Protein AF-A0A073J638-F1 (afdb_monomer_lite)

Structure (mmCIF, N/CA/C/O backbone):
data_AF-A0A073J638-F1
#
_entry.id   AF-A0A073J638-F1
#
loop_
_atom_site.group_PDB
_atom_site.id
_atom_site.type_symbol
_atom_site.label_atom_id
_atom_site.label_alt_id
_atom_site.label_comp_id
_atom_site.label_asym_id
_atom_site.label_entity_id
_atom_site.label_seq_id
_atom_site.pdbx_PDB_ins_code
_atom_site.Cartn_x
_atom_site.Cartn_y
_atom_site.Cartn_z
_atom_site.occupancy
_atom_site.B_iso_or_equiv
_atom_site.auth_seq_id
_atom_site.auth_comp_id
_atom_site.auth_asym_id
_atom_site.auth_atom_id
_atom_site.pdbx_PDB_model_num
ATOM 1 N N . MET A 1 1 ? 3.527 -28.652 -12.741 1.00 38.56 1 MET A N 1
ATOM 2 C CA . MET A 1 1 ? 2.971 -27.881 -11.606 1.00 38.56 1 MET A CA 1
ATOM 3 C C . MET A 1 1 ? 4.058 -26.963 -11.053 1.00 38.56 1 MET A C 1
ATOM 5 O O . MET A 1 1 ? 4.828 -27.392 -10.204 1.00 38.56 1 MET A O 1
ATOM 9 N N . ARG A 1 2 ? 4.202 -25.737 -11.576 1.00 43.88 2 ARG A N 1
ATOM 10 C CA . ARG A 1 2 ? 5.111 -24.749 -10.973 1.00 43.88 2 ARG A CA 1
ATOM 11 C C . ARG A 1 2 ? 4.387 -24.148 -9.772 1.00 43.88 2 ARG A C 1
ATOM 13 O O . ARG A 1 2 ? 3.318 -23.575 -9.938 1.00 43.88 2 ARG A O 1
ATOM 20 N N . ARG A 1 3 ? 4.920 -24.359 -8.567 1.00 47.59 3 ARG A N 1
ATOM 21 C CA . ARG A 1 3 ? 4.452 -23.660 -7.367 1.00 47.59 3 ARG A CA 1
ATOM 22 C C . ARG A 1 3 ? 4.804 -22.190 -7.556 1.00 47.59 3 ARG A C 1
ATOM 24 O O . ARG A 1 3 ? 5.969 -21.821 -7.463 1.00 47.59 3 ARG A O 1
ATOM 31 N N . THR A 1 4 ? 3.806 -21.392 -7.892 1.00 53.62 4 THR A N 1
ATOM 32 C CA . THR A 1 4 ? 3.886 -19.943 -8.033 1.00 53.62 4 THR A CA 1
ATOM 33 C C . THR A 1 4 ? 4.164 -19.348 -6.662 1.00 53.62 4 THR A C 1
ATOM 35 O O . THR A 1 4 ? 3.255 -19.127 -5.863 1.00 53.62 4 THR A O 1
ATOM 38 N N . ASN A 1 5 ? 5.440 -19.171 -6.334 1.00 56.91 5 ASN A N 1
ATOM 39 C CA . ASN A 1 5 ? 5.858 -18.691 -5.025 1.00 56.91 5 ASN A CA 1
ATOM 40 C C . ASN A 1 5 ? 5.766 -17.158 -4.997 1.00 56.91 5 ASN A C 1
ATOM 42 O O . ASN A 1 5 ? 6.767 -16.465 -4.920 1.00 56.91 5 ASN A O 1
ATOM 46 N N . THR A 1 6 ? 4.551 -16.624 -5.133 1.00 66.38 6 THR A N 1
ATOM 47 C CA . THR A 1 6 ? 4.288 -15.176 -5.064 1.00 66.38 6 THR A CA 1
ATOM 48 C C . THR A 1 6 ? 4.753 -14.618 -3.719 1.00 66.38 6 THR A C 1
ATOM 50 O O . THR A 1 6 ? 4.172 -14.957 -2.678 1.00 66.38 6 THR A O 1
ATOM 53 N N . ARG A 1 7 ? 5.780 -13.764 -3.737 1.00 79.38 7 ARG A N 1
ATOM 54 C CA . ARG A 1 7 ? 6.371 -13.190 -2.527 1.00 79.38 7 ARG A CA 1
ATOM 55 C C . ARG A 1 7 ? 5.522 -12.037 -1.992 1.00 79.38 7 ARG A C 1
ATOM 57 O O . ARG A 1 7 ? 5.081 -11.167 -2.739 1.00 79.38 7 ARG A O 1
ATOM 64 N N . THR A 1 8 ? 5.283 -12.025 -0.682 1.00 80.62 8 THR A N 1
ATOM 65 C CA . THR A 1 8 ? 4.780 -10.811 -0.014 1.00 80.62 8 THR A CA 1
ATOM 66 C C . THR A 1 8 ? 5.953 -9.850 0.126 1.00 80.62 8 THR A C 1
ATOM 68 O O . THR A 1 8 ? 7.033 -10.287 0.518 1.00 80.62 8 THR A O 1
ATOM 71 N N . GLY A 1 9 ? 5.757 -8.583 -0.233 1.00 75.81 9 GLY A N 1
ATOM 72 C CA . GLY A 1 9 ? 6.763 -7.545 -0.05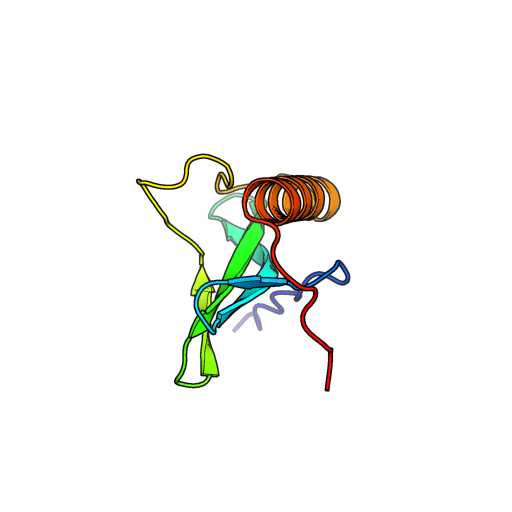0 1.00 75.81 9 GLY A CA 1
ATOM 73 C C . GLY A 1 9 ? 7.186 -7.455 1.413 1.00 75.81 9 GLY A C 1
ATOM 74 O O . GLY A 1 9 ? 6.405 -7.735 2.324 1.00 75.81 9 GLY A O 1
ATOM 75 N N . THR A 1 10 ? 8.446 -7.102 1.609 1.00 79.44 10 THR A N 1
ATOM 76 C CA . THR A 1 10 ? 9.074 -6.868 2.913 1.00 79.44 10 THR A CA 1
ATOM 77 C C . THR A 1 10 ? 8.839 -5.449 3.432 1.00 79.44 10 THR A C 1
ATOM 79 O O . THR A 1 10 ? 9.184 -5.151 4.572 1.00 79.44 10 THR A O 1
ATOM 82 N N . GLY A 1 11 ? 8.256 -4.579 2.602 1.00 82.06 11 GLY A N 1
ATOM 83 C CA . GLY A 1 11 ? 7.906 -3.211 2.957 1.00 82.06 11 GLY A CA 1
ATOM 84 C C . GLY A 1 11 ? 6.719 -3.078 3.920 1.00 82.06 11 GLY A C 1
ATOM 85 O O . GLY A 1 11 ? 6.089 -4.055 4.339 1.00 82.06 11 GLY A O 1
ATOM 86 N N . LYS A 1 12 ? 6.430 -1.825 4.280 1.00 89.38 12 LYS A N 1
ATOM 87 C CA . LYS A 1 12 ? 5.437 -1.463 5.294 1.00 89.38 12 LYS A CA 1
ATOM 88 C C . LYS A 1 12 ? 4.021 -1.834 4.882 1.00 89.38 12 LYS A C 1
ATOM 90 O O . LYS A 1 12 ? 3.637 -1.778 3.710 1.00 89.38 12 LYS A O 1
ATOM 95 N N . ARG A 1 13 ? 3.221 -2.159 5.890 1.00 91.81 13 ARG A N 1
ATOM 96 C CA . ARG A 1 13 ? 1.796 -2.447 5.748 1.00 91.81 13 ARG A CA 1
ATOM 97 C C . ARG A 1 13 ? 0.993 -1.331 6.391 1.00 91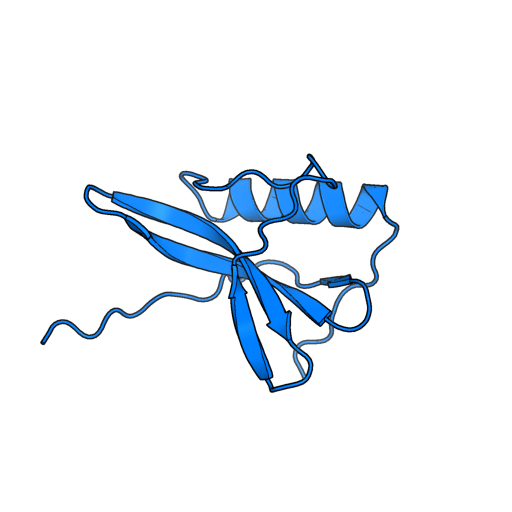.81 13 ARG A C 1
ATOM 99 O O . ARG A 1 13 ? 1.433 -0.743 7.368 1.00 91.81 13 ARG A O 1
ATOM 106 N N . TYR A 1 14 ? -0.198 -1.064 5.875 1.00 91.69 14 TYR A N 1
ATOM 107 C CA . TYR A 1 14 ? -1.045 0.029 6.361 1.00 91.69 14 TYR A CA 1
ATOM 108 C C . TYR A 1 14 ? -2.479 -0.430 6.557 1.00 91.69 14 TYR A C 1
ATOM 110 O O . TYR A 1 14 ? -2.959 -1.280 5.814 1.00 91.69 14 TYR A O 1
ATOM 118 N N . VAL A 1 15 ? -3.200 0.135 7.522 1.00 91.12 15 VAL A N 1
ATOM 119 C CA . VAL A 1 15 ? -4.623 -0.174 7.709 1.00 91.1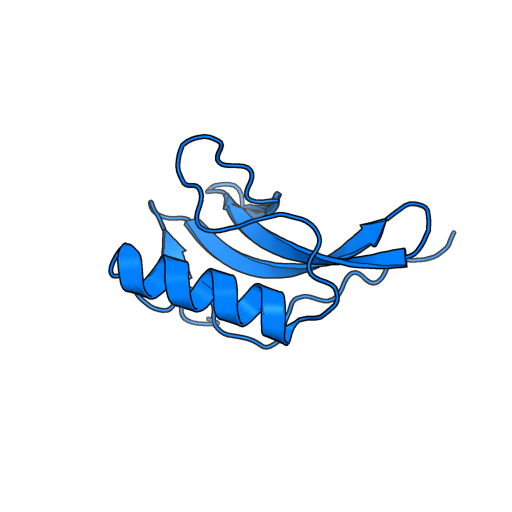2 15 VAL A CA 1
ATOM 120 C C . VAL A 1 15 ? -5.475 0.853 6.977 1.00 91.12 15 VAL A C 1
ATOM 122 O O . VAL A 1 15 ? -5.454 2.038 7.288 1.00 91.12 15 VAL A O 1
ATOM 125 N N . TYR A 1 16 ? -6.302 0.382 6.049 1.00 88.62 16 TYR A N 1
ATOM 126 C CA . TYR A 1 16 ? -7.278 1.196 5.342 1.00 88.62 16 TYR A CA 1
ATOM 127 C C . TYR A 1 16 ? -8.678 0.597 5.431 1.00 88.62 16 TYR A C 1
ATOM 129 O O . TYR A 1 16 ? -8.898 -0.548 5.038 1.00 88.62 16 TYR A O 1
ATOM 137 N N . LYS A 1 17 ? -9.651 1.361 5.950 1.00 86.56 17 LYS A N 1
ATOM 138 C CA . LYS A 1 17 ? -11.059 0.924 6.097 1.00 86.56 17 LYS A CA 1
ATOM 139 C C . LYS A 1 17 ? -11.201 -0.456 6.778 1.00 86.56 17 LYS A C 1
ATOM 141 O O . LYS A 1 17 ? -12.050 -1.265 6.401 1.00 86.56 17 LYS A O 1
ATOM 146 N N . GLY A 1 18 ? -10.352 -0.735 7.773 1.00 85.44 18 GLY A N 1
ATOM 147 C CA . GLY A 1 18 ? -10.320 -2.013 8.497 1.00 85.44 18 GLY A CA 1
ATOM 148 C C . GLY A 1 18 ? -9.710 -3.182 7.713 1.00 85.44 18 GLY A C 1
ATOM 149 O O . GLY A 1 18 ? -10.007 -4.335 8.017 1.00 85.44 18 GLY A O 1
ATOM 150 N N . ARG A 1 19 ? -8.906 -2.899 6.683 1.00 88.62 19 ARG A N 1
ATOM 151 C CA . ARG A 1 19 ? -8.183 -3.878 5.861 1.00 88.62 19 ARG A CA 1
ATOM 152 C C . ARG A 1 19 ? -6.697 -3.555 5.871 1.00 88.62 19 ARG A C 1
ATOM 154 O O . ARG A 1 19 ? -6.334 -2.388 5.765 1.00 88.62 19 ARG A O 1
ATOM 161 N N . THR A 1 20 ? -5.847 -4.571 5.934 1.00 91.00 20 THR A N 1
ATOM 162 C CA . THR A 1 20 ? -4.393 -4.383 5.863 1.00 91.00 20 THR A CA 1
ATOM 163 C C . THR A 1 20 ? -3.946 -4.349 4.412 1.00 91.00 20 THR A C 1
ATOM 165 O O . THR A 1 20 ? -4.082 -5.358 3.721 1.00 91.00 20 THR A O 1
ATOM 168 N N . LEU A 1 21 ? -3.428 -3.210 3.965 1.00 90.38 21 LEU A N 1
ATOM 169 C CA . LEU A 1 21 ? -2.754 -3.002 2.691 1.00 90.38 21 LEU A CA 1
ATOM 170 C C . LEU A 1 21 ? -1.286 -3.409 2.789 1.00 90.38 21 LEU A C 1
ATOM 172 O O . LEU A 1 21 ? -0.625 -3.125 3.785 1.00 90.38 21 LEU A O 1
ATOM 176 N N . PHE A 1 22 ? -0.780 -4.064 1.753 1.00 91.00 22 PHE A N 1
ATOM 177 C CA . PHE A 1 22 ? 0.603 -4.519 1.659 1.00 91.00 22 PHE A CA 1
ATOM 178 C C . PHE A 1 22 ? 1.000 -4.714 0.196 1.00 91.00 22 PHE A C 1
ATOM 180 O O . PHE A 1 22 ? 0.151 -4.943 -0.665 1.00 91.00 22 PHE A O 1
ATOM 187 N N . VAL A 1 23 ? 2.293 -4.672 -0.095 1.00 90.88 23 VAL A N 1
ATOM 188 C CA . VAL A 1 23 ? 2.813 -4.936 -1.438 1.00 90.88 23 VAL A CA 1
ATOM 189 C C . VAL A 1 23 ? 3.013 -6.436 -1.647 1.00 90.88 23 VAL A C 1
ATOM 191 O O . VAL A 1 23 ? 3.424 -7.160 -0.741 1.00 90.88 23 VAL A O 1
ATOM 194 N N . ARG A 1 24 ? 2.719 -6.939 -2.846 1.00 89.38 24 ARG A N 1
ATOM 195 C CA . ARG A 1 24 ? 2.964 -8.335 -3.220 1.00 89.38 24 ARG A CA 1
ATOM 196 C C . ARG A 1 24 ? 3.382 -8.441 -4.677 1.00 89.38 24 ARG A C 1
ATOM 198 O O . ARG A 1 24 ? 2.867 -7.734 -5.544 1.00 89.38 24 ARG A O 1
ATOM 205 N N . GLU A 1 25 ? 4.274 -9.382 -4.918 1.00 89.69 25 GLU A N 1
ATOM 206 C CA . GLU A 1 25 ? 4.662 -9.831 -6.242 1.00 89.69 25 GLU A CA 1
ATOM 207 C C . GLU A 1 25 ? 3.549 -10.679 -6.876 1.00 89.69 25 GLU A C 1
ATOM 209 O O . GLU A 1 25 ? 2.898 -11.498 -6.213 1.00 89.69 25 GLU A O 1
ATOM 214 N N . TYR A 1 26 ? 3.338 -10.504 -8.175 1.00 84.81 26 TYR A N 1
ATOM 215 C CA . TYR A 1 26 ? 2.465 -11.342 -8.980 1.00 84.81 26 TYR A CA 1
ATOM 216 C C . TYR A 1 26 ? 3.044 -11.544 -10.382 1.00 84.81 26 TYR A C 1
ATOM 218 O O . TYR A 1 26 ? 3.707 -10.670 -10.941 1.00 84.81 26 TYR A O 1
ATOM 226 N N . GLU A 1 27 ? 2.794 -12.718 -10.954 1.00 80.69 27 GLU A N 1
ATOM 227 C CA . GLU A 1 27 ? 3.192 -13.009 -12.328 1.00 80.69 27 GLU A CA 1
ATOM 228 C C . GLU A 1 27 ? 2.185 -12.414 -13.315 1.00 80.69 27 GLU A C 1
ATOM 230 O O . GLU A 1 27 ? 0.967 -12.504 -13.143 1.00 80.69 27 GLU A O 1
ATOM 235 N N . THR A 1 28 ? 2.718 -11.828 -14.378 1.00 74.44 28 THR A N 1
ATOM 236 C CA . THR A 1 28 ? 1.987 -11.442 -15.584 1.00 74.44 28 THR A CA 1
ATOM 237 C C . THR A 1 28 ? 2.397 -12.362 -16.731 1.00 74.44 28 THR A C 1
ATOM 239 O O . THR A 1 28 ? 3.360 -13.115 -16.621 1.00 74.44 28 THR A O 1
ATOM 242 N N . VAL A 1 29 ? 1.683 -12.291 -17.858 1.00 76.31 29 VAL A N 1
ATOM 243 C CA . VAL A 1 29 ? 1.902 -13.173 -19.021 1.00 76.31 29 VAL A CA 1
ATOM 244 C C . VAL A 1 29 ? 3.358 -13.166 -19.515 1.00 76.31 29 VAL A C 1
ATOM 246 O O . VAL A 1 29 ? 3.838 -14.196 -19.975 1.00 76.31 29 VAL A O 1
ATOM 249 N N . ASN A 1 30 ? 4.067 -12.038 -19.387 1.00 75.81 30 ASN A N 1
ATOM 250 C CA . ASN A 1 30 ? 5.414 -11.858 -19.940 1.00 75.81 30 ASN A CA 1
ATOM 251 C C . ASN A 1 30 ? 6.473 -11.419 -18.912 1.00 75.81 30 ASN A C 1
ATOM 253 O O . ASN A 1 30 ? 7.627 -11.235 -19.289 1.00 75.81 30 ASN A O 1
ATOM 257 N N . SER A 1 31 ? 6.106 -11.185 -17.646 1.00 78.25 31 SER A N 1
ATOM 258 C CA . SER A 1 31 ? 7.036 -10.656 -16.636 1.00 78.25 31 SER A CA 1
ATOM 259 C C . SER A 1 31 ? 6.512 -10.817 -15.208 1.00 78.25 31 SER A C 1
ATOM 261 O O . SER A 1 31 ? 5.334 -11.102 -14.990 1.00 78.25 31 SER A O 1
ATOM 263 N N . THR A 1 32 ? 7.361 -10.543 -14.229 1.00 82.19 32 THR A N 1
ATOM 264 C CA . THR A 1 32 ? 6.964 -10.387 -12.830 1.00 82.19 32 THR A CA 1
ATOM 265 C C . THR A 1 32 ? 6.684 -8.918 -12.533 1.00 82.19 32 THR A C 1
ATOM 267 O O . THR A 1 32 ? 7.433 -8.041 -12.961 1.00 82.19 32 THR A O 1
ATOM 270 N N . ALA A 1 33 ? 5.602 -8.641 -11.809 1.00 87.56 33 ALA A N 1
ATOM 271 C CA . ALA A 1 33 ? 5.218 -7.293 -11.420 1.00 87.56 33 ALA A CA 1
ATOM 272 C C . ALA A 1 33 ? 4.855 -7.222 -9.935 1.00 87.56 33 ALA A C 1
ATOM 274 O O . ALA A 1 33 ? 4.580 -8.223 -9.275 1.00 87.56 33 ALA A O 1
ATOM 275 N N . TRP A 1 34 ? 4.826 -6.002 -9.418 1.00 88.81 34 TRP A N 1
ATOM 276 C CA . TRP A 1 34 ? 4.470 -5.693 -8.044 1.00 88.81 34 TRP A CA 1
ATOM 277 C C . TRP A 1 34 ? 3.192 -4.867 -8.005 1.00 88.81 34 TRP A C 1
ATOM 279 O O . TRP A 1 34 ? 2.886 -4.081 -8.907 1.00 88.81 34 TRP A O 1
ATOM 289 N N . GLY A 1 35 ? 2.391 -5.087 -6.971 1.00 88.19 35 GLY A N 1
ATOM 290 C CA . GLY A 1 35 ? 1.135 -4.378 -6.783 1.00 88.19 35 GLY A CA 1
ATOM 291 C C . GLY A 1 35 ? 0.724 -4.360 -5.325 1.00 88.19 35 GLY A C 1
ATOM 292 O O . GLY A 1 35 ? 1.224 -5.136 -4.509 1.00 88.19 35 GLY A O 1
ATOM 293 N N . VAL A 1 36 ? -0.209 -3.473 -5.007 1.00 88.69 36 VAL A N 1
ATOM 294 C CA . VAL A 1 36 ? -0.776 -3.381 -3.665 1.00 88.69 36 VAL A CA 1
ATOM 295 C C . VAL A 1 36 ? -1.943 -4.346 -3.546 1.00 88.69 36 VAL A C 1
ATOM 297 O O . VAL A 1 36 ? -2.819 -4.435 -4.407 1.00 88.69 36 VAL A O 1
ATOM 300 N N . TYR A 1 37 ? -1.942 -5.082 -2.452 1.00 90.31 37 TYR A N 1
ATOM 301 C CA . TYR A 1 37 ? -2.957 -6.032 -2.054 1.00 90.31 37 TYR A CA 1
ATOM 302 C C . TYR A 1 37 ? -3.547 -5.601 -0.722 1.00 90.31 37 TYR A C 1
ATOM 304 O O . TYR A 1 37 ? -2.927 -4.866 0.039 1.00 90.31 37 TYR A O 1
ATOM 312 N N . PHE A 1 38 ? -4.742 -6.094 -0.426 1.00 89.69 38 PHE A N 1
ATOM 313 C CA . PHE A 1 38 ? -5.349 -5.990 0.885 1.00 89.69 38 PHE A CA 1
ATOM 314 C C . PHE A 1 38 ? -5.801 -7.352 1.397 1.00 89.69 38 PHE A C 1
ATOM 316 O O . PHE A 1 38 ? -6.145 -8.24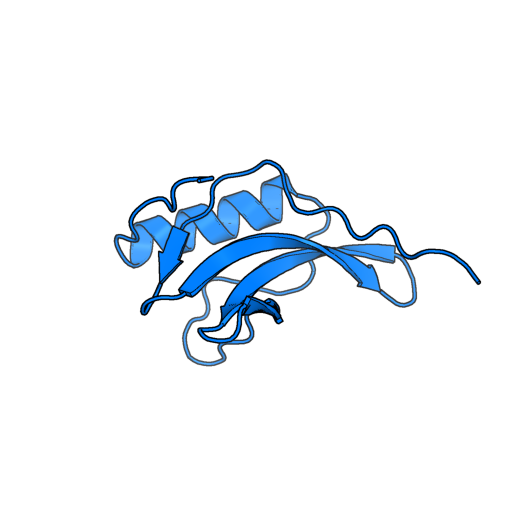5 0.618 1.00 89.69 38 PHE A O 1
ATOM 323 N N . VAL A 1 39 ? -5.834 -7.499 2.718 1.00 88.06 39 VAL A N 1
ATOM 324 C CA . VAL A 1 39 ? -6.526 -8.604 3.387 1.00 88.06 39 VAL A CA 1
ATOM 325 C C . VAL A 1 39 ? -7.954 -8.156 3.686 1.00 88.06 39 VAL A C 1
ATOM 327 O O . VAL A 1 39 ? -8.166 -7.178 4.403 1.00 88.06 39 VAL A O 1
ATOM 330 N N . ASP A 1 40 ? -8.947 -8.827 3.103 1.00 82.94 40 ASP A N 1
ATOM 331 C CA . ASP A 1 40 ? -10.349 -8.571 3.447 1.00 82.94 40 ASP A CA 1
ATOM 332 C C . ASP A 1 40 ? -10.684 -9.121 4.846 1.00 82.94 40 ASP A C 1
ATOM 334 O O . ASP A 1 40 ? -9.947 -9.936 5.397 1.00 82.94 40 ASP A O 1
ATOM 338 N N . LYS A 1 41 ? -11.845 -8.751 5.402 1.00 80.69 41 LYS A N 1
ATOM 339 C CA . LYS A 1 41 ? -12.336 -9.232 6.707 1.00 80.69 41 LYS A CA 1
ATOM 340 C C . LYS A 1 41 ? -12.365 -10.761 6.835 1.00 80.69 41 LYS A C 1
ATOM 342 O O . LYS A 1 41 ? -12.334 -11.283 7.940 1.00 80.69 41 LYS A O 1
ATOM 347 N N . LYS A 1 42 ? -12.431 -11.482 5.710 1.00 83.94 42 LYS A N 1
ATOM 348 C CA . LYS A 1 42 ? -12.389 -12.954 5.648 1.00 83.94 42 LYS A CA 1
ATOM 349 C C . LYS A 1 42 ? -10.970 -13.549 5.618 1.00 83.94 42 LYS A C 1
ATOM 351 O O . LYS A 1 42 ? -10.832 -14.744 5.385 1.00 83.94 42 LYS A O 1
ATOM 356 N N . GLY A 1 43 ? -9.920 -12.738 5.758 1.00 81.00 43 GLY A N 1
ATOM 357 C CA . GLY A 1 43 ? -8.522 -13.180 5.647 1.00 81.00 43 GLY A CA 1
ATOM 358 C C . GLY A 1 43 ? -8.042 -13.400 4.206 1.00 81.00 43 GLY A C 1
ATOM 359 O O . GLY A 1 43 ? -6.925 -13.862 3.978 1.00 81.00 43 GLY A O 1
ATOM 360 N N . ILE A 1 44 ? -8.868 -13.074 3.207 1.00 82.94 44 ILE A N 1
ATOM 361 C CA . ILE A 1 44 ? -8.555 -13.316 1.795 1.00 82.94 44 ILE A CA 1
ATOM 362 C C . ILE A 1 44 ? -7.729 -12.152 1.243 1.00 82.94 44 ILE A C 1
ATOM 364 O O . ILE A 1 44 ? -8.164 -11.001 1.288 1.00 82.94 44 ILE A O 1
ATOM 368 N N . LYS A 1 45 ? -6.564 -12.469 0.668 1.00 86.75 45 LYS A N 1
ATOM 369 C CA . LYS A 1 45 ? -5.674 -11.514 -0.006 1.00 86.75 45 LYS A CA 1
ATOM 370 C C . LYS A 1 45 ? -6.215 -11.178 -1.398 1.00 86.75 45 LYS A C 1
ATOM 372 O O . LYS A 1 45 ? -6.354 -12.077 -2.227 1.00 86.75 45 LYS A O 1
ATOM 377 N N . ARG A 1 46 ? -6.494 -9.905 -1.681 1.00 84.88 46 ARG A N 1
ATOM 378 C CA . ARG A 1 46 ? -6.995 -9.432 -2.985 1.00 84.88 46 ARG A CA 1
ATOM 379 C C . ARG A 1 46 ? -6.195 -8.229 -3.458 1.00 84.88 46 ARG A C 1
ATOM 381 O O . ARG A 1 46 ? -5.748 -7.439 -2.638 1.00 84.88 46 ARG A O 1
ATOM 388 N N . MET A 1 47 ? -6.020 -8.096 -4.766 1.00 83.06 47 MET A N 1
ATOM 389 C CA . MET A 1 47 ? -5.379 -6.919 -5.346 1.00 83.06 47 MET A CA 1
ATOM 390 C C . MET A 1 47 ? -6.256 -5.686 -5.109 1.00 83.06 47 MET A C 1
ATOM 392 O O . MET A 1 47 ? -7.484 -5.755 -5.229 1.00 83.06 47 MET A O 1
ATOM 396 N N . TYR A 1 48 ? -5.633 -4.572 -4.740 1.00 80.31 48 TYR A N 1
ATOM 397 C CA . TYR A 1 48 ? -6.322 -3.306 -4.560 1.00 80.31 48 TYR A CA 1
ATOM 398 C C . TYR A 1 48 ? -6.618 -2.699 -5.932 1.00 80.31 48 TYR A C 1
ATOM 400 O O . TYR A 1 48 ? -5.711 -2.326 -6.665 1.00 80.31 48 TYR A O 1
ATOM 408 N N . MET A 1 49 ? -7.898 -2.644 -6.293 1.00 69.69 49 MET A N 1
ATOM 409 C CA . MET A 1 49 ? -8.368 -2.085 -7.560 1.00 69.69 49 MET A CA 1
ATOM 410 C C . MET A 1 49 ? -9.437 -1.044 -7.237 1.00 69.69 49 MET A C 1
ATOM 412 O O . MET A 1 49 ? -10.629 -1.351 -7.241 1.00 69.69 49 MET A O 1
ATOM 416 N N . SER A 1 50 ? -9.021 0.169 -6.873 1.00 66.19 50 SER A N 1
ATOM 417 C CA . SER A 1 50 ? -9.955 1.276 -6.659 1.00 66.19 50 SER A CA 1
ATOM 418 C C . SER A 1 50 ? -9.914 2.215 -7.857 1.00 66.19 50 SER A C 1
ATOM 420 O O . SER A 1 50 ? -8.872 2.775 -8.171 1.00 66.19 50 SER A O 1
ATOM 422 N N . HIS A 1 51 ? -11.054 2.389 -8.529 1.00 60.38 51 HIS A N 1
ATOM 423 C CA . HIS A 1 51 ? -11.207 3.395 -9.590 1.00 60.38 51 HIS A CA 1
ATOM 424 C C . HI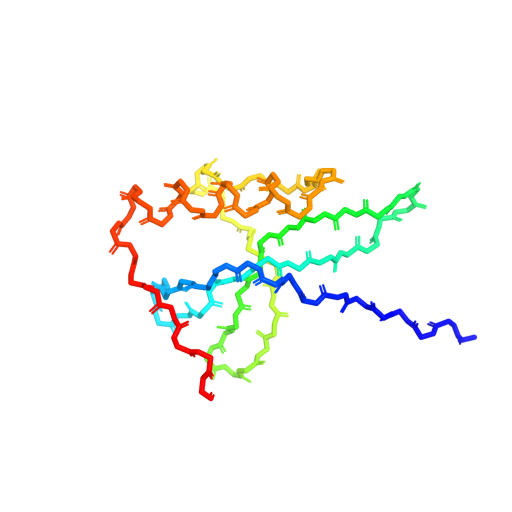S A 1 51 ? -11.360 4.816 -9.031 1.00 60.38 51 HIS A C 1
ATOM 426 O O . HIS A 1 51 ? -11.149 5.788 -9.747 1.00 60.38 51 HIS A O 1
ATOM 432 N N . THR A 1 52 ? -11.753 4.943 -7.763 1.00 59.75 52 THR A N 1
ATOM 433 C CA . THR A 1 52 ? -12.024 6.229 -7.107 1.00 59.75 52 THR A CA 1
ATOM 434 C C . THR A 1 52 ? -10.810 6.810 -6.392 1.00 59.75 52 THR A C 1
ATOM 436 O O . THR A 1 52 ? -10.838 7.965 -5.983 1.00 59.75 52 THR A O 1
ATOM 439 N N . GLU A 1 53 ? -9.759 6.015 -6.199 1.00 63.59 53 GLU A N 1
ATOM 440 C CA . GLU A 1 53 ? -8.596 6.378 -5.391 1.00 63.59 53 GLU A CA 1
ATOM 441 C C . GLU A 1 53 ? -7.338 6.206 -6.248 1.00 63.59 53 GLU A C 1
ATOM 443 O O . GLU A 1 53 ? -6.728 5.137 -6.252 1.00 63.59 53 GLU A O 1
ATOM 448 N N . PRO A 1 54 ? -6.976 7.242 -7.022 1.00 55.03 54 PRO A N 1
ATOM 449 C 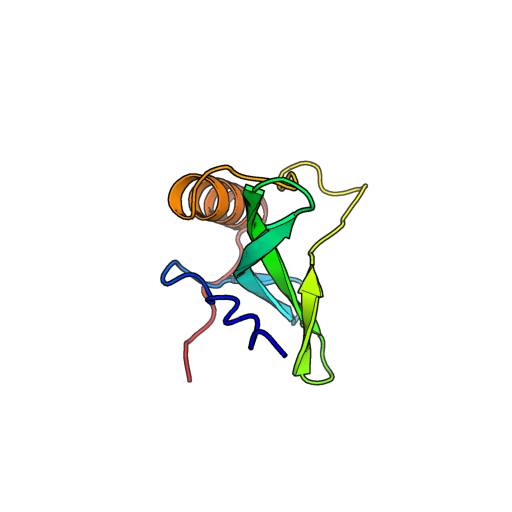CA . PRO A 1 54 ? -6.044 7.134 -8.146 1.00 55.03 54 PRO A CA 1
ATOM 450 C C . PRO A 1 54 ? -4.571 6.943 -7.752 1.00 55.03 54 PRO A C 1
ATOM 452 O O . PRO A 1 54 ? -3.717 6.871 -8.629 1.00 55.03 54 PRO A O 1
ATOM 455 N N . ALA A 1 55 ? -4.242 6.881 -6.459 1.00 61.09 55 ALA A N 1
ATOM 456 C CA . ALA A 1 55 ? -2.853 6.922 -6.000 1.00 61.09 55 ALA A CA 1
ATOM 457 C C . ALA A 1 55 ? -2.075 5.615 -6.226 1.00 61.09 55 ALA A C 1
ATOM 459 O O . ALA A 1 55 ? -0.847 5.632 -6.231 1.00 61.09 55 ALA A O 1
ATOM 460 N N . ILE A 1 56 ? -2.768 4.486 -6.397 1.00 68.19 56 ILE A N 1
ATOM 461 C CA . ILE A 1 56 ? -2.134 3.175 -6.530 1.00 68.19 56 ILE A CA 1
ATOM 462 C C . ILE A 1 56 ? -2.451 2.607 -7.910 1.00 68.19 56 ILE A C 1
ATOM 464 O O . ILE A 1 56 ? -3.569 2.168 -8.179 1.00 68.19 56 ILE A O 1
ATOM 468 N N . THR A 1 57 ? -1.453 2.609 -8.788 1.00 66.62 57 THR A N 1
ATOM 469 C CA . THR A 1 57 ? -1.517 1.959 -10.096 1.00 66.62 57 THR A CA 1
ATOM 470 C C . THR A 1 57 ? -1.143 0.480 -9.975 1.00 66.62 57 THR A C 1
ATOM 472 O O . THR A 1 57 ? -0.565 0.031 -8.988 1.00 66.62 57 THR A O 1
ATOM 475 N N . LEU A 1 58 ? -1.526 -0.329 -10.961 1.00 67.88 58 LEU A N 1
ATOM 476 C CA . LEU A 1 58 ? -1.121 -1.733 -11.025 1.00 67.88 58 LEU A CA 1
ATOM 477 C C . LEU A 1 58 ? 0.128 -1.869 -11.895 1.00 67.88 58 LEU A C 1
ATOM 479 O O . LEU A 1 58 ? 0.254 -1.173 -12.899 1.00 67.88 58 LEU A O 1
ATOM 483 N N . GLY A 1 59 ? 1.002 -2.821 -11.560 1.00 69.94 59 GLY A N 1
ATOM 484 C CA . GLY A 1 59 ? 2.074 -3.238 -12.471 1.00 69.94 59 GLY A CA 1
ATOM 485 C C . GLY A 1 59 ? 3.389 -2.497 -12.276 1.00 69.94 59 GLY A C 1
ATOM 486 O O . GLY A 1 59 ? 4.039 -2.119 -13.247 1.00 69.94 59 GLY A O 1
ATOM 487 N N . TYR A 1 60 ? 3.802 -2.303 -11.026 1.00 80.94 60 TYR A N 1
ATOM 488 C CA . TYR A 1 60 ? 5.113 -1.743 -10.732 1.00 80.94 60 TYR A CA 1
ATOM 489 C C . TYR A 1 60 ? 6.215 -2.737 -11.104 1.00 80.94 60 TYR A C 1
ATOM 491 O O . TYR A 1 60 ? 6.119 -3.931 -10.819 1.00 80.94 60 TYR A O 1
ATOM 499 N N . GLN A 1 61 ? 7.282 -2.232 -11.720 1.00 82.69 61 GLN A N 1
ATOM 500 C CA . GLN A 1 61 ? 8.428 -3.051 -12.126 1.00 82.69 61 GLN A CA 1
ATOM 501 C C . GLN A 1 61 ? 9.283 -3.525 -10.937 1.00 82.69 61 GLN A C 1
ATOM 503 O O . GLN A 1 61 ? 10.033 -4.486 -11.076 1.00 82.69 61 GLN A O 1
ATOM 508 N N . SER A 1 62 ? 9.164 -2.885 -9.768 1.00 86.81 62 SER A N 1
ATOM 509 C CA . SER A 1 62 ? 9.910 -3.224 -8.553 1.00 86.81 62 SER A CA 1
ATOM 510 C C . SER A 1 62 ? 9.045 -3.118 -7.295 1.00 86.81 62 SER A C 1
ATOM 512 O O . SER A 1 62 ? 8.061 -2.372 -7.260 1.00 86.81 62 SER A O 1
ATOM 514 N N . GLU A 1 63 ? 9.443 -3.855 -6.253 1.00 90.00 63 GLU A N 1
ATOM 515 C CA . GLU A 1 63 ? 8.844 -3.783 -4.915 1.00 90.00 63 GLU A CA 1
ATOM 516 C C . GLU A 1 63 ? 8.921 -2.362 -4.352 1.00 90.00 63 GLU A C 1
ATOM 518 O O . GLU A 1 63 ? 7.920 -1.851 -3.863 1.00 90.00 63 GLU A O 1
ATOM 523 N N . GLU A 1 64 ? 10.078 -1.706 -4.482 1.00 89.56 64 GLU A N 1
ATOM 524 C CA . GLU A 1 64 ? 10.306 -0.342 -3.991 1.00 89.56 64 GLU A CA 1
ATOM 525 C C . GLU A 1 64 ? 9.328 0.661 -4.602 1.00 89.56 64 GLU A C 1
ATOM 527 O O . GLU A 1 64 ? 8.752 1.468 -3.879 1.00 89.56 64 GLU A O 1
ATOM 532 N N . ASN A 1 65 ? 9.067 0.576 -5.911 1.00 88.62 65 ASN A N 1
ATOM 533 C CA . ASN A 1 65 ? 8.120 1.476 -6.572 1.00 88.62 65 ASN A CA 1
ATOM 534 C C . ASN A 1 65 ? 6.682 1.238 -6.092 1.00 88.62 65 ASN A C 1
ATOM 536 O O . ASN A 1 65 ? 5.933 2.192 -5.880 1.00 88.62 65 ASN A O 1
ATOM 540 N N . ALA A 1 66 ? 6.300 -0.027 -5.893 1.00 88.62 66 ALA A N 1
ATOM 541 C CA . ALA A 1 66 ? 4.993 -0.369 -5.341 1.00 88.62 66 ALA A CA 1
ATOM 542 C C . ALA A 1 66 ? 4.850 0.091 -3.884 1.00 88.62 66 ALA A C 1
ATOM 544 O O . ALA A 1 66 ? 3.785 0.570 -3.494 1.00 88.62 66 ALA A O 1
ATOM 545 N N . GLN A 1 67 ? 5.917 -0.035 -3.092 1.00 90.62 67 GLN A N 1
ATOM 546 C CA . GLN A 1 67 ? 5.934 0.394 -1.700 1.00 90.62 67 GLN A CA 1
ATOM 547 C C . GLN A 1 67 ? 5.880 1.911 -1.600 1.00 90.62 67 GLN A C 1
ATOM 549 O O . GLN A 1 67 ? 5.066 2.429 -0.852 1.00 90.62 67 GLN A O 1
ATOM 554 N N . TYR A 1 68 ? 6.652 2.626 -2.416 1.00 89.69 68 TYR A N 1
ATOM 555 C CA . TYR A 1 68 ? 6.606 4.081 -2.475 1.00 89.69 68 TYR A CA 1
ATOM 556 C C . TYR A 1 68 ? 5.196 4.590 -2.799 1.00 89.69 68 TYR A C 1
ATOM 558 O O . TYR A 1 68 ? 4.698 5.495 -2.136 1.00 89.69 68 TYR A O 1
ATOM 566 N N . ALA A 1 69 ? 4.510 3.982 -3.771 1.00 88.00 69 ALA A N 1
ATOM 567 C CA . ALA A 1 69 ? 3.130 4.349 -4.081 1.00 88.00 69 ALA A CA 1
ATOM 568 C C . ALA A 1 69 ? 2.164 4.056 -2.920 1.00 88.00 69 ALA A C 1
ATOM 570 O O . ALA A 1 69 ? 1.280 4.865 -2.629 1.00 88.00 69 ALA A O 1
ATOM 571 N N . LEU A 1 70 ? 2.346 2.925 -2.231 1.00 89.25 70 LEU A N 1
ATOM 572 C CA . LEU A 1 70 ? 1.579 2.598 -1.032 1.00 89.25 70 LEU A CA 1
ATOM 573 C C . LEU A 1 70 ? 1.847 3.598 0.105 1.00 89.25 70 LEU A C 1
ATOM 575 O O . LEU A 1 70 ? 0.898 4.034 0.749 1.00 89.25 70 LEU A O 1
ATOM 579 N N . ASP A 1 71 ? 3.095 4.010 0.312 1.00 90.31 71 ASP A N 1
ATOM 580 C CA . ASP A 1 71 ? 3.493 4.985 1.330 1.00 90.31 71 ASP A CA 1
ATOM 581 C C . ASP A 1 71 ? 2.909 6.375 1.023 1.00 90.31 71 ASP A C 1
ATOM 583 O O . ASP A 1 71 ? 2.403 7.049 1.919 1.00 90.31 71 ASP A O 1
ATOM 587 N N . GLN A 1 72 ? 2.911 6.796 -0.249 1.00 89.31 72 GLN A N 1
ATOM 588 C CA . GLN A 1 72 ? 2.271 8.043 -0.690 1.00 89.31 72 GLN A CA 1
ATOM 589 C C . GLN A 1 72 ? 0.757 8.013 -0.456 1.00 89.31 72 GLN A C 1
ATOM 591 O O . GLN A 1 72 ? 0.185 8.978 0.052 1.00 89.31 72 GLN A O 1
ATOM 596 N N . PHE A 1 73 ? 0.102 6.892 -0.769 1.00 87.81 73 PHE A N 1
ATOM 597 C CA . PHE A 1 73 ? -1.313 6.703 -0.455 1.00 87.81 73 PHE A CA 1
ATOM 598 C C . PHE A 1 73 ? -1.558 6.725 1.058 1.00 87.81 73 PHE A C 1
ATOM 600 O O . PHE A 1 73 ? -2.480 7.391 1.528 1.00 87.81 73 PHE A O 1
ATOM 607 N N . ALA A 1 74 ? -0.708 6.053 1.834 1.00 89.88 74 ALA A N 1
ATOM 608 C CA . ALA A 1 74 ? -0.798 6.050 3.283 1.00 89.88 74 ALA A CA 1
ATOM 609 C C . ALA A 1 74 ? -0.668 7.458 3.868 1.00 89.88 74 ALA A C 1
ATOM 611 O O . ALA A 1 74 ? -1.479 7.840 4.708 1.00 89.88 74 ALA A O 1
ATOM 612 N N . ALA A 1 75 ? 0.277 8.259 3.376 1.00 89.81 75 ALA A N 1
ATOM 613 C CA . ALA A 1 75 ? 0.439 9.649 3.782 1.00 89.81 75 ALA A CA 1
ATOM 614 C C . ALA A 1 75 ? -0.780 10.508 3.403 1.00 89.81 75 ALA A C 1
ATOM 616 O O . ALA A 1 75 ? -1.300 11.239 4.243 1.00 89.81 75 ALA A O 1
ATOM 617 N N . ALA A 1 76 ? -1.291 10.381 2.173 1.00 88.62 76 ALA A N 1
ATOM 618 C CA . ALA A 1 76 ? -2.437 11.160 1.697 1.00 88.62 76 ALA A CA 1
ATOM 619 C C . ALA A 1 76 ? -3.725 10.899 2.501 1.00 88.62 76 ALA A C 1
ATOM 621 O O . ALA A 1 76 ? -4.535 11.806 2.687 1.00 88.62 76 ALA A O 1
ATOM 622 N N . TYR A 1 77 ? -3.904 9.672 2.997 1.00 87.12 77 TYR A N 1
ATOM 623 C CA . TYR A 1 77 ? -5.077 9.265 3.776 1.00 87.12 77 TYR A CA 1
ATOM 624 C C . TYR A 1 77 ? -4.805 9.147 5.286 1.00 87.12 77 TYR A C 1
ATOM 626 O O . TYR A 1 77 ? -5.687 8.698 6.018 1.00 87.12 77 TYR A O 1
ATOM 634 N N . ASN A 1 78 ? -3.620 9.558 5.758 1.00 89.69 78 ASN A N 1
ATOM 635 C CA . ASN A 1 78 ? -3.161 9.409 7.147 1.00 89.69 78 ASN A CA 1
ATOM 636 C C . ASN A 1 78 ? -3.383 7.989 7.702 1.00 89.69 78 ASN A C 1
ATOM 638 O O . ASN A 1 78 ? -3.926 7.799 8.793 1.00 89.69 78 ASN A O 1
ATOM 642 N N . LEU A 1 79 ? -3.008 6.977 6.919 1.00 90.44 79 LEU A N 1
ATOM 643 C CA . LEU A 1 79 ? -3.199 5.584 7.293 1.00 90.44 79 LEU A CA 1
ATOM 644 C C . LEU A 1 79 ? -2.209 5.173 8.387 1.00 90.44 79 LEU A C 1
ATOM 646 O O . LEU A 1 79 ? -1.009 5.419 8.245 1.00 90.44 79 LEU A O 1
ATOM 650 N N . PRO A 1 80 ? -2.672 4.491 9.445 1.00 92.19 80 PRO A N 1
ATOM 651 C CA . PRO A 1 80 ? -1.775 3.919 10.434 1.00 92.19 80 PRO A CA 1
ATOM 652 C C . PRO A 1 80 ? -1.042 2.704 9.854 1.00 92.19 80 PRO A C 1
ATOM 654 O O . PRO A 1 80 ? -1.592 1.954 9.039 1.00 92.19 80 PRO A O 1
ATOM 657 N N . GLU A 1 81 ? 0.194 2.497 10.303 1.00 91.94 81 GLU A N 1
ATOM 658 C CA . GLU A 1 81 ? 0.964 1.289 10.004 1.00 91.94 81 GLU A CA 1
ATOM 659 C C . GLU A 1 81 ? 0.273 0.061 10.623 1.00 91.94 81 GLU A C 1
ATOM 661 O O . GLU A 1 81 ? -0.287 0.127 11.720 1.00 91.94 81 GLU A O 1
ATOM 666 N N . ALA A 1 82 ? 0.252 -1.052 9.893 1.00 87.50 82 ALA A N 1
ATOM 667 C CA . ALA A 1 82 ? -0.315 -2.308 10.360 1.00 87.50 82 ALA A CA 1
ATOM 668 C C . ALA A 1 82 ? 0.781 -3.165 11.005 1.00 87.50 82 ALA A C 1
ATOM 670 O O . ALA A 1 82 ? 1.778 -3.475 10.359 1.00 87.50 82 ALA A O 1
ATOM 671 N N . ASP A 1 83 ? 0.561 -3.570 12.254 1.00 77.38 83 ASP A N 1
ATOM 672 C CA . ASP A 1 83 ? 1.481 -4.416 13.018 1.00 77.38 83 ASP A CA 1
ATOM 673 C C . ASP A 1 83 ? 1.533 -5.842 12.423 1.00 77.38 83 ASP A C 1
ATOM 675 O O . ASP A 1 83 ? 0.491 -6.455 12.164 1.00 77.38 83 ASP A O 1
ATOM 679 N N . ASP A 1 84 ? 2.740 -6.371 12.195 1.00 59.84 84 ASP A N 1
ATOM 680 C CA . ASP A 1 84 ? 3.003 -7.760 11.774 1.00 59.84 84 ASP A CA 1
ATOM 681 C C . ASP A 1 84 ? 2.900 -8.683 13.008 1.00 59.84 84 ASP A C 1
ATOM 683 O O . ASP A 1 84 ? 3.901 -9.190 13.511 1.00 59.84 84 ASP A O 1
ATOM 687 N N . ARG A 1 85 ? 1.697 -8.823 13.577 1.00 45.59 85 ARG A N 1
ATOM 688 C CA . ARG A 1 85 ? 1.430 -9.736 14.703 1.00 45.59 85 ARG A CA 1
ATOM 689 C C . ARG A 1 85 ? 0.792 -11.043 14.262 1.00 45.59 85 ARG A C 1
ATOM 691 O O . ARG A 1 85 ? -0.171 -10.994 13.463 1.00 45.59 85 ARG A O 1
#

pLDDT: mean 80.13, std 12.83, range [38.56, 92.19]

Radius of gyration: 12.58 Å; chains: 1; bounding box: 23×39×35 Å

Secondary structure (DSSP, 8-state):
------PBPSS--EEETTEEEEEEEEE-SSSEEEEEEEE-TTS-EEE---SS-TT--S-BSSHHHHHHHHHHHHHHTTPPBPP--

Organism: NCBI:txid2754

Foldseek 3Di:
DPPPPKDWQPAWWWADPNKIKGKIWDDDPPDIFIAIWIQDPVRDIGGDDDPPQPQTDGGHPDSVVRRVSVVVSCVVVVTDIDDPD

Sequence (85 aa):
MRRTNTRTGTGKRYVYKGRTLFVREYETVNSTAWGVYFVDKKGIKRMYMSHTEPAITLGYQSEENAQYALDQFAAAYNLPEADDR